Protein AF-A0A355T889-F1 (afdb_monomer)

pLDDT: mean 90.72, std 7.2, range [60.12, 97.19]

Structure (mmCIF, N/CA/C/O backbone):
data_AF-A0A355T889-F1
#
_entry.id   AF-A0A355T889-F1
#
loop_
_atom_site.group_PDB
_atom_site.id
_atom_site.type_symbol
_atom_site.label_atom_id
_atom_site.label_alt_id
_atom_site.label_comp_i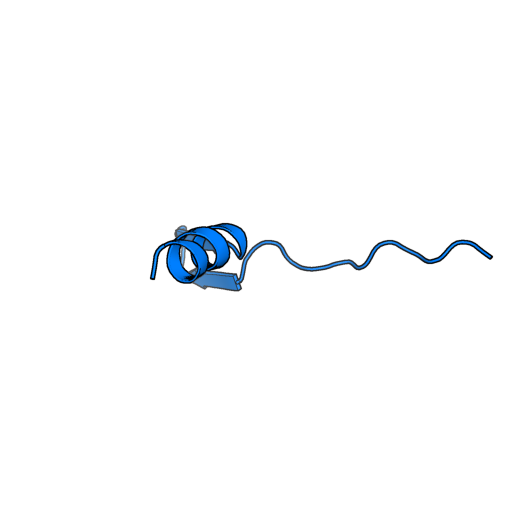d
_atom_site.label_asym_id
_atom_site.label_entity_id
_atom_site.label_seq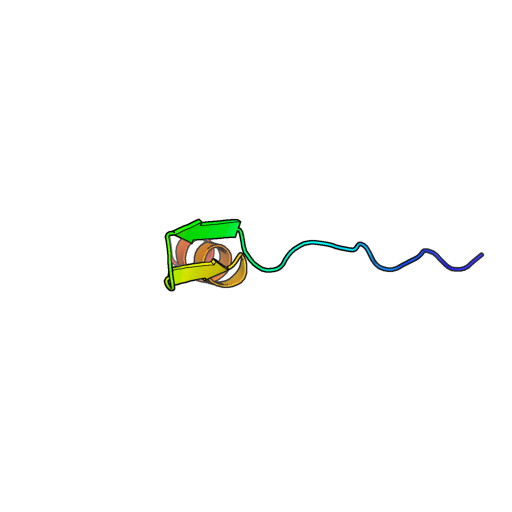_id
_atom_site.pdbx_PDB_ins_code
_atom_site.Cartn_x
_atom_site.Cartn_y
_atom_site.Cartn_z
_atom_site.occupancy
_atom_site.B_iso_or_equiv
_atom_site.auth_seq_id
_atom_site.auth_comp_id
_atom_site.auth_asym_id
_atom_site.auth_atom_id
_atom_site.pdbx_PDB_model_num
ATOM 1 N N . MET A 1 1 ? -9.661 -17.737 -26.461 1.00 80.25 1 MET A N 1
ATOM 2 C CA . MET A 1 1 ? -9.962 -18.097 -25.057 1.00 80.25 1 MET A CA 1
ATOM 3 C C . MET A 1 1 ? -9.532 -16.903 -24.216 1.00 80.25 1 MET A C 1
ATOM 5 O O . MET A 1 1 ? -8.370 -16.538 -24.354 1.00 80.25 1 MET A O 1
ATOM 9 N N . PRO A 1 2 ? -10.419 -16.206 -23.487 1.00 86.31 2 PRO A N 1
ATOM 10 C CA . PRO A 1 2 ? -10.006 -15.073 -22.662 1.00 86.31 2 PRO A CA 1
ATOM 11 C C . PRO A 1 2 ? -9.133 -15.565 -21.505 1.00 86.31 2 PRO A C 1
ATOM 13 O O . PRO A 1 2 ? -9.453 -16.568 -20.870 1.00 86.31 2 PRO A O 1
ATOM 16 N N . VAL A 1 3 ? -8.027 -14.867 -21.254 1.00 86.69 3 VAL A N 1
ATOM 17 C CA . VAL A 1 3 ? -7.217 -15.076 -20.052 1.00 86.69 3 VAL A CA 1
ATOM 18 C C . VAL A 1 3 ? -7.807 -14.167 -18.972 1.00 86.69 3 VAL A C 1
ATOM 20 O O . VAL A 1 3 ? -7.913 -12.963 -19.219 1.00 86.69 3 VAL A O 1
ATOM 23 N N . PRO A 1 4 ? -8.256 -14.700 -17.824 1.00 88.50 4 PRO A N 1
ATOM 24 C CA . PRO A 1 4 ? -8.789 -13.867 -16.757 1.00 88.50 4 PRO A CA 1
ATOM 25 C C . PRO A 1 4 ? -7.688 -12.956 -16.213 1.00 88.50 4 PRO A C 1
ATOM 27 O O . PRO A 1 4 ? -6.524 -13.354 -16.121 1.00 88.50 4 PRO A O 1
ATOM 30 N N . PHE A 1 5 ? -8.061 -11.727 -15.859 1.00 88.50 5 PHE A N 1
ATOM 31 C CA . PHE A 1 5 ? -7.147 -10.850 -15.140 1.00 88.50 5 PHE A CA 1
ATOM 32 C C . PHE A 1 5 ? -6.779 -11.492 -13.796 1.00 88.50 5 PHE A C 1
ATOM 34 O O . PHE A 1 5 ? -7.653 -12.061 -13.141 1.00 88.50 5 PHE A O 1
ATOM 41 N N . PRO A 1 6 ? -5.505 -11.421 -13.378 1.00 88.69 6 PRO A N 1
ATOM 42 C CA . PRO A 1 6 ? -5.092 -11.969 -12.100 1.00 88.69 6 PRO A CA 1
ATOM 43 C C . PRO A 1 6 ? -5.678 -11.144 -10.948 1.00 88.69 6 PRO A C 1
ATOM 45 O O . PRO A 1 6 ? -5.560 -9.919 -10.915 1.00 88.69 6 PRO A O 1
ATOM 48 N N . GLU A 1 7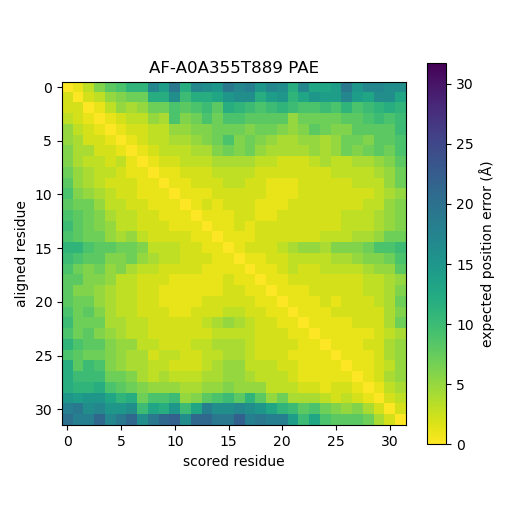 ? -6.278 -11.831 -9.982 1.00 90.50 7 GLU A N 1
ATOM 49 C CA . GLU A 1 7 ? -6.800 -11.241 -8.749 1.00 90.50 7 GLU A CA 1
ATOM 50 C C . GLU A 1 7 ? -5.666 -11.080 -7.728 1.00 90.50 7 GLU A C 1
ATOM 52 O O . GLU A 1 7 ? -5.491 -11.888 -6.819 1.00 90.50 7 GLU A O 1
ATOM 57 N N . ILE A 1 8 ? -4.839 -10.051 -7.915 1.00 91.38 8 ILE A N 1
ATOM 58 C CA . ILE A 1 8 ? -3.766 -9.715 -6.972 1.00 91.38 8 ILE A CA 1
ATOM 59 C C . ILE A 1 8 ? -4.300 -8.714 -5.953 1.00 91.38 8 ILE A C 1
ATOM 61 O O . ILE A 1 8 ? -4.794 -7.649 -6.329 1.00 91.38 8 ILE A 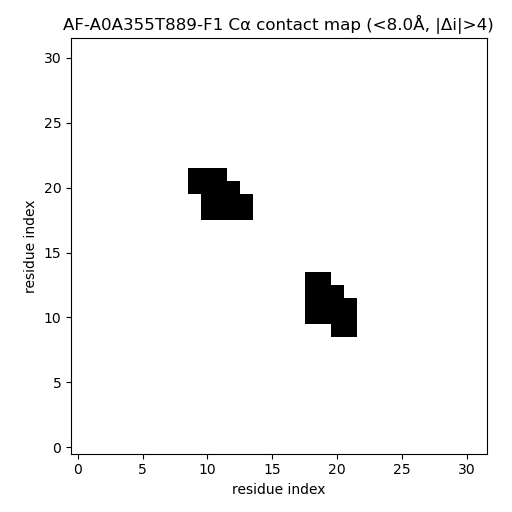O 1
ATOM 65 N N . ASP A 1 9 ? -4.149 -9.031 -4.665 1.00 93.94 9 ASP A N 1
ATOM 66 C CA . ASP A 1 9 ? -4.459 -8.085 -3.598 1.00 93.94 9 ASP A CA 1
ATOM 67 C C . ASP A 1 9 ? -3.511 -6.874 -3.694 1.00 93.94 9 ASP A C 1
ATOM 69 O O . ASP A 1 9 ? -2.282 -7.031 -3.646 1.00 93.94 9 ASP A O 1
ATOM 73 N N . PRO A 1 10 ? -4.038 -5.646 -3.853 1.00 93.00 10 PRO A N 1
ATOM 74 C CA . PRO A 1 10 ? -3.202 -4.455 -3.894 1.00 93.00 10 PRO A CA 1
ATOM 75 C C . PRO A 1 10 ? -2.495 -4.172 -2.560 1.00 93.00 10 PRO A C 1
ATOM 77 O O . PRO A 1 10 ? -1.545 -3.382 -2.550 1.00 93.00 10 PRO A O 1
ATOM 80 N N . VAL A 1 11 ? -2.960 -4.752 -1.449 1.00 95.94 11 VAL A N 1
ATOM 81 C CA . VAL A 1 11 ? -2.388 -4.617 -0.109 1.00 95.94 11 VAL A CA 1
ATOM 82 C C . VAL A 1 11 ? -1.347 -5.709 0.116 1.00 95.94 11 VAL A C 1
ATOM 84 O O . VAL A 1 11 ? -1.634 -6.898 0.124 1.00 95.94 11 VAL A O 1
ATOM 87 N N . LEU A 1 12 ? -0.110 -5.277 0.330 1.00 94.94 12 LEU A N 1
ATOM 88 C CA . LEU A 1 12 ? 1.011 -6.141 0.669 1.00 94.94 12 LEU A CA 1
ATOM 89 C C . LEU A 1 12 ? 0.922 -6.612 2.125 1.00 94.94 12 LEU A C 1
ATOM 91 O O . LEU A 1 12 ? 1.014 -7.801 2.411 1.00 94.94 12 LEU A O 1
ATOM 95 N N . ILE A 1 13 ? 0.789 -5.659 3.050 1.00 95.88 13 ILE A N 1
ATOM 96 C CA . ILE A 1 13 ? 0.723 -5.885 4.497 1.00 95.88 13 ILE A CA 1
ATOM 97 C C . ILE A 1 13 ? -0.299 -4.906 5.075 1.00 95.88 13 ILE A C 1
ATOM 99 O O . ILE A 1 13 ? -0.283 -3.720 4.738 1.00 95.88 13 ILE A O 1
ATOM 103 N N . GLN A 1 14 ? -1.147 -5.393 5.983 1.00 97.19 14 GLN A N 1
ATOM 104 C CA . GLN A 1 14 ? -2.082 -4.579 6.757 1.00 97.19 14 GLN A CA 1
ATOM 105 C C . GLN A 1 14 ? -1.830 -4.756 8.255 1.00 97.19 14 GLN A C 1
ATOM 107 O O . GLN A 1 14 ? -1.848 -5.873 8.769 1.00 97.19 14 GLN A O 1
ATOM 112 N N . ILE A 1 15 ? -1.629 -3.645 8.961 1.00 96.81 15 ILE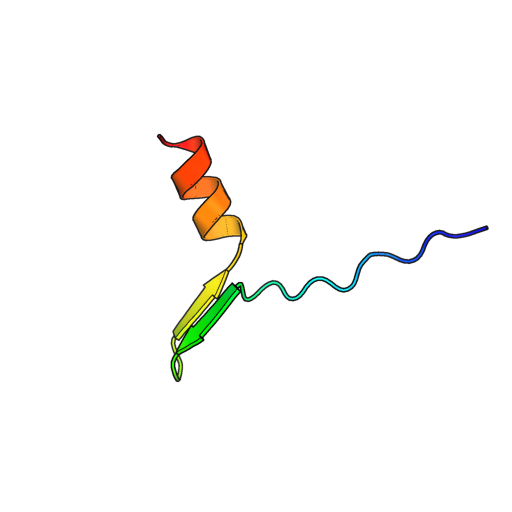 A N 1
ATOM 113 C CA . ILE A 1 15 ? -1.463 -3.593 10.415 1.00 96.81 15 ILE A CA 1
ATOM 114 C C . ILE A 1 15 ? -2.488 -2.592 10.953 1.00 96.81 15 ILE A C 1
ATOM 116 O O . ILE A 1 15 ? -2.309 -1.377 10.856 1.00 96.81 15 ILE A O 1
ATOM 120 N N . GLY A 1 16 ? -3.596 -3.098 11.499 1.00 95.06 16 GLY A N 1
ATOM 121 C CA . GLY A 1 16 ? -4.711 -2.257 11.940 1.00 95.06 16 GLY A CA 1
ATOM 122 C C . GLY A 1 16 ? -5.255 -1.384 10.793 1.00 95.06 16 GLY A C 1
ATOM 123 O O . GLY A 1 16 ? -5.512 -1.918 9.715 1.00 95.06 16 GLY A O 1
ATOM 124 N N . PRO A 1 17 ? -5.421 -0.059 10.980 1.00 95.69 17 PRO A N 1
ATOM 125 C CA . PRO A 1 17 ? -5.885 0.845 9.924 1.00 95.69 17 PRO A CA 1
ATOM 126 C C . PRO A 1 17 ? -4.801 1.193 8.886 1.00 95.69 17 PRO A C 1
ATOM 128 O O . PRO A 1 17 ? -5.066 1.962 7.963 1.00 95.69 17 PRO A O 1
ATOM 131 N N . PHE A 1 18 ? -3.576 0.681 9.036 1.00 95.62 18 PHE A N 1
ATOM 132 C CA . PHE A 1 18 ? -2.459 0.990 8.150 1.00 95.62 18 PHE A CA 1
ATOM 133 C C . PHE A 1 18 ? -2.246 -0.122 7.119 1.00 95.62 18 PHE A C 1
ATOM 135 O O . PHE A 1 18 ? -2.005 -1.271 7.483 1.00 95.62 18 PHE A O 1
ATOM 142 N N . ALA A 1 19 ? -2.298 0.227 5.832 1.00 96.19 19 ALA A N 1
ATOM 143 C CA . ALA A 1 19 ? -2.102 -0.700 4.720 1.00 96.19 19 ALA A CA 1
ATOM 144 C C . ALA A 1 19 ? -0.948 -0.237 3.820 1.00 96.19 19 ALA A C 1
ATOM 146 O O . ALA A 1 19 ? -0.951 0.886 3.313 1.00 96.19 19 ALA A O 1
ATOM 147 N N . ILE A 1 20 ? 0.020 -1.123 3.589 1.00 95.62 20 ILE A N 1
ATOM 148 C CA . ILE A 1 20 ? 1.113 -0.927 2.631 1.00 95.62 20 ILE A CA 1
ATOM 149 C C . ILE A 1 20 ? 0.706 -1.580 1.316 1.00 95.62 20 ILE A C 1
ATOM 151 O O . ILE A 1 20 ? 0.256 -2.722 1.308 1.00 95.62 20 ILE A O 1
ATOM 155 N N . AR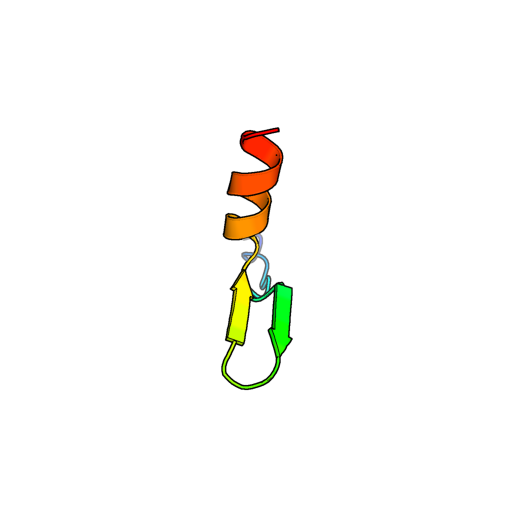G A 1 21 ? 0.880 -0.873 0.197 1.00 95.69 21 ARG A N 1
ATOM 156 C CA . ARG A 1 21 ? 0.525 -1.360 -1.144 1.00 95.69 21 ARG A CA 1
ATOM 157 C C . ARG A 1 21 ? 1.760 -1.599 -2.002 1.00 95.69 21 ARG A C 1
ATOM 159 O O . ARG A 1 21 ? 2.778 -0.933 -1.825 1.00 95.69 21 ARG A O 1
ATOM 166 N N . TRP A 1 22 ? 1.647 -2.491 -2.982 1.00 94.62 22 TRP A N 1
ATOM 167 C CA . TRP A 1 22 ? 2.751 -2.853 -3.881 1.00 94.62 22 TRP A CA 1
ATOM 168 C C . TRP A 1 22 ? 3.361 -1.670 -4.637 1.00 94.62 22 TRP A C 1
ATOM 170 O O . TRP A 1 22 ? 4.574 -1.622 -4.823 1.00 94.62 22 TRP A O 1
ATOM 180 N N . TYR A 1 23 ? 2.556 -0.673 -5.018 1.00 90.94 23 TYR A N 1
ATOM 181 C CA . TYR A 1 23 ? 3.084 0.505 -5.711 1.00 90.94 23 TYR A CA 1
ATOM 182 C C . TYR A 1 23 ? 4.082 1.284 -4.848 1.00 90.94 23 TYR A C 1
ATOM 184 O O . TYR A 1 23 ? 5.013 1.8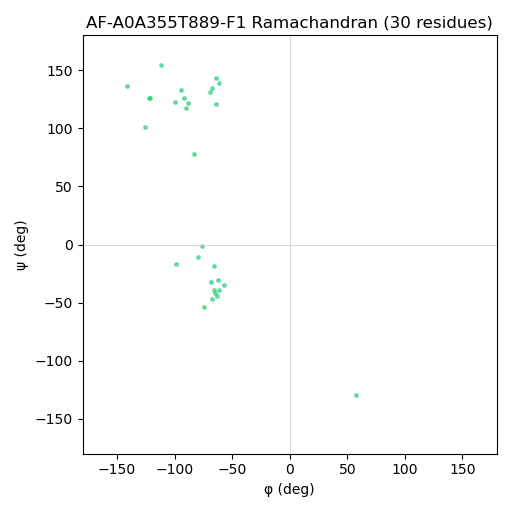72 -5.384 1.00 90.94 23 TYR A O 1
ATOM 192 N N . ALA A 1 24 ? 3.924 1.272 -3.518 1.00 92.81 24 ALA A N 1
ATOM 193 C CA . ALA A 1 24 ? 4.846 1.957 -2.622 1.00 92.81 24 ALA A CA 1
ATOM 194 C C . ALA A 1 24 ? 6.229 1.297 -2.683 1.00 92.81 24 ALA A C 1
ATOM 196 O O . ALA A 1 24 ? 7.237 1.994 -2.742 1.00 92.81 24 ALA A O 1
ATOM 197 N N . LEU A 1 25 ? 6.270 -0.039 -2.766 1.00 90.75 25 LEU A N 1
ATOM 198 C CA . LEU A 1 25 ? 7.515 -0.766 -3.002 1.00 90.75 25 LEU A CA 1
ATOM 199 C C . LEU A 1 25 ? 8.109 -0.455 -4.374 1.00 90.75 25 LEU A C 1
ATOM 201 O O . LEU A 1 25 ? 9.314 -0.270 -4.458 1.00 90.75 25 LEU A O 1
ATOM 205 N N . ALA A 1 26 ? 7.295 -0.366 -5.430 1.00 92.50 26 ALA A N 1
ATOM 206 C 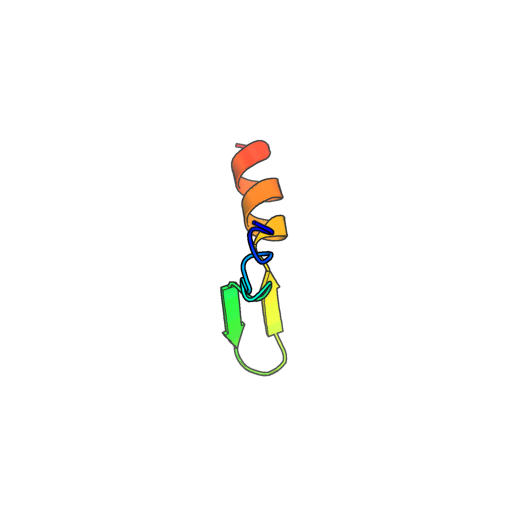CA . ALA A 1 26 ? 7.783 -0.019 -6.766 1.00 92.50 26 ALA A CA 1
ATOM 207 C C . ALA A 1 26 ? 8.415 1.383 -6.801 1.00 92.50 26 ALA A C 1
ATOM 209 O O . ALA A 1 26 ? 9.461 1.564 -7.418 1.00 92.50 26 ALA A O 1
ATOM 210 N N . TYR A 1 27 ? 7.828 2.351 -6.088 1.00 91.25 27 TYR A N 1
ATOM 211 C CA . TYR A 1 27 ? 8.436 3.670 -5.914 1.00 91.25 27 TYR A CA 1
ATOM 212 C C . TYR A 1 27 ? 9.768 3.598 -5.163 1.00 91.25 27 TYR A C 1
ATOM 214 O O . TYR A 1 27 ? 10.716 4.235 -5.595 1.00 91.25 27 TYR A O 1
ATOM 222 N N . ILE A 1 28 ? 9.868 2.821 -4.079 1.00 92.12 28 ILE A N 1
ATOM 223 C CA . ILE A 1 28 ? 11.118 2.681 -3.309 1.00 92.12 28 ILE A CA 1
ATOM 224 C C . ILE A 1 28 ? 12.196 1.961 -4.130 1.00 92.12 28 ILE A C 1
ATOM 226 O O . ILE A 1 28 ? 13.330 2.421 -4.194 1.00 92.12 28 ILE A O 1
ATOM 230 N N . ALA A 1 29 ? 11.840 0.850 -4.773 1.00 92.25 29 ALA A N 1
ATOM 231 C CA . ALA A 1 29 ? 12.753 0.036 -5.567 1.00 92.25 29 ALA A CA 1
ATOM 232 C C . ALA A 1 29 ? 13.221 0.750 -6.842 1.00 92.25 29 ALA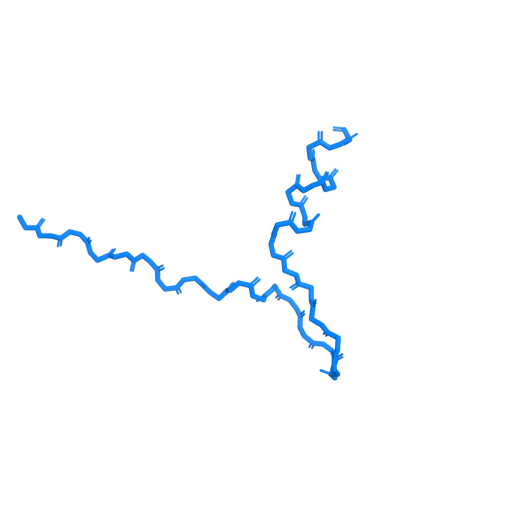 A C 1
ATOM 234 O O . ALA A 1 29 ? 14.342 0.528 -7.272 1.00 92.25 29 ALA A O 1
ATOM 235 N N . GLY A 1 30 ? 12.380 1.596 -7.445 1.00 87.25 30 GLY A N 1
ATOM 236 C CA . GLY A 1 30 ? 12.758 2.408 -8.604 1.00 87.25 30 GLY A CA 1
ATOM 237 C C . GLY A 1 30 ? 13.557 3.669 -8.260 1.00 87.25 30 GLY A C 1
ATOM 238 O O . GLY A 1 30 ? 14.053 4.326 -9.170 1.00 87.25 30 GLY A O 1
ATOM 239 N N . LEU A 1 31 ? 13.650 4.030 -6.976 1.00 76.12 31 LEU A N 1
ATOM 240 C CA . LEU A 1 31 ? 14.371 5.213 -6.497 1.00 76.12 31 LEU A CA 1
ATOM 241 C C . LEU A 1 31 ? 15.785 4.883 -5.975 1.00 76.12 31 LEU A C 1
ATOM 243 O O . LEU A 1 31 ? 16.582 5.806 -5.812 1.00 76.12 31 LEU A O 1
ATOM 247 N N . LEU A 1 32 ? 16.085 3.608 -5.693 1.00 60.12 32 LEU A N 1
ATOM 248 C CA . LEU A 1 32 ? 17.377 3.114 -5.186 1.00 60.12 32 LEU A CA 1
ATOM 249 C C . LEU A 1 32 ? 18.278 2.560 -6.295 1.00 60.12 32 LEU A C 1
ATOM 251 O O . LEU A 1 32 ? 17.748 1.921 -7.229 1.00 60.12 32 LEU A O 1
#

Mean predicted aligned error: 4.97 Å

Secondary structure (DSSP, 8-state):
-PPPPP---SEEEEETTEEEEHHHHHHHHHH-

Solvent-accessible surface area (backbone atoms only — not comparable to full-atom values): 2240 Å² total; per-residue (Å²): 132,89,79,79,81,81,91,69,74,63,60,73,50,73,59,85,98,45,71,44,39,55,67,60,53,50,55,54,61,73,72,105

Radius of gyration: 13.24 Å; Cα contacts (8 Å, |Δi|>4): 15; chains: 1; bounding box: 27×23×37 Å

Foldseek 3Di:
DDDDDDPDDQFPDDDPPDTDGPVVVVVVVVVD

Sequence (32 aa):
MPVPFPEIDPVLIQIGPFAIRWYALAYIAGLL